Protein AF-E8T2D1-F1 (afdb_monomer_lite)

pLDDT: mean 70.44, std 13.62, range [33.34, 91.44]

Secondary structure (DSSP, 8-state):
-HHHHHHHHHHHHHHHHHHHHHHHHHHGGGT-S-----HHHHHHHHHHHHHHHHHHHHHHHGGGGTTHHHHHHHHHHHHHHHHHHHH--GGGHHHHHHHHHHHHHHHHHHHHHHHHHHTT-

Foldseek 3Di:
DPPVVVVVVVVVVLVVLLVVLVVVLVCVVVPDPDDDQDPVLLVVLVVLLVLLCVLLVVCCPPPPNPSNVLSVLSVQLNVLSVCCNVVVDPSSSSSNVSSSVSSVVVVVVVVVVVVVVVVVD

Sequence (121 aa):
MNRLSRIIKENHFVVALVLLFSLMVALTPFFYFNILPNRYLGMLALRCLVLDSLSAALFLLLEGGRFRRLALVGFFGALTALLYLGVKLFFLLFPCLAATITTVVMVALVAFSLIEVNYRD

Structure (mmCIF, N/CA/C/O backbone):
data_AF-E8T2D1-F1
#
_entry.id   AF-E8T2D1-F1
#
loop_
_atom_site.group_PDB
_atom_site.id
_atom_site.type_symbol
_atom_site.label_atom_id
_atom_site.label_alt_id
_atom_site.label_comp_id
_atom_site.label_asym_id
_atom_site.label_entity_id
_atom_site.label_seq_id
_atom_site.pdbx_PDB_ins_code
_atom_site.Cartn_x
_atom_site.Cartn_y
_atom_site.Cartn_z
_atom_site.occupancy
_atom_site.B_iso_or_equiv
_atom_site.auth_seq_id
_atom_site.auth_comp_id
_atom_site.auth_asym_id
_atom_site.auth_atom_id
_atom_site.pdbx_PDB_model_num
ATOM 1 N N . MET A 1 1 ? -9.821 5.405 30.817 1.00 38.50 1 MET A N 1
ATOM 2 C CA . MET A 1 1 ? -8.643 5.903 30.062 1.00 38.50 1 MET A CA 1
ATOM 3 C C . MET A 1 1 ? -8.053 4.895 29.052 1.00 38.50 1 MET A C 1
ATOM 5 O O . MET A 1 1 ? -7.057 5.215 28.418 1.00 38.50 1 MET A O 1
ATOM 9 N N . ASN A 1 2 ? -8.685 3.735 28.795 1.00 50.59 2 ASN A N 1
ATOM 10 C CA . ASN A 1 2 ? -8.088 2.669 27.961 1.00 50.59 2 ASN A CA 1
ATOM 11 C C . ASN A 1 2 ? -8.311 2.809 26.442 1.00 50.59 2 ASN A C 1
ATOM 13 O O . ASN A 1 2 ? -7.545 2.248 25.667 1.00 50.59 2 ASN A O 1
ATOM 17 N N . ARG A 1 3 ? -9.332 3.552 25.987 1.00 47.28 3 ARG A N 1
ATOM 18 C CA . ARG A 1 3 ? -9.597 3.735 24.544 1.00 47.28 3 ARG A CA 1
ATOM 19 C C . ARG A 1 3 ? -8.658 4.755 23.892 1.00 47.28 3 ARG A C 1
ATOM 21 O O . ARG A 1 3 ? -8.184 4.514 22.790 1.00 47.28 3 ARG A O 1
ATOM 28 N N . LEU A 1 4 ? -8.344 5.853 24.585 1.00 33.34 4 LEU A N 1
ATOM 29 C CA . LEU A 1 4 ? -7.467 6.903 24.054 1.00 33.34 4 LEU A CA 1
ATOM 30 C C . LEU A 1 4 ? -6.013 6.415 23.928 1.00 33.34 4 LEU A C 1
ATOM 32 O O . LEU A 1 4 ? -5.384 6.648 22.903 1.00 33.34 4 LEU A O 1
ATOM 36 N N . SER A 1 5 ? -5.502 5.666 24.917 1.00 41.88 5 SER A N 1
ATOM 37 C CA . SER A 1 5 ? -4.148 5.095 24.838 1.00 41.88 5 SER A CA 1
ATOM 38 C C . SER A 1 5 ? -4.031 4.000 23.773 1.00 41.88 5 SER A C 1
ATOM 40 O O . SER A 1 5 ? -2.974 3.874 23.157 1.00 41.88 5 SER A O 1
ATOM 42 N N . ARG A 1 6 ? -5.115 3.256 23.503 1.00 57.47 6 ARG A N 1
ATOM 43 C CA . ARG A 1 6 ? -5.177 2.264 22.420 1.00 57.47 6 ARG A CA 1
ATOM 44 C C . ARG A 1 6 ? -5.117 2.933 21.044 1.00 57.47 6 ARG A C 1
ATOM 46 O O . ARG A 1 6 ? -4.264 2.559 20.254 1.00 57.47 6 ARG A O 1
ATOM 53 N N . ILE A 1 7 ? -5.900 3.992 20.819 1.00 48.03 7 ILE A N 1
ATOM 54 C CA . ILE A 1 7 ? -5.899 4.761 19.559 1.00 48.03 7 ILE A CA 1
ATOM 55 C C . ILE A 1 7 ? -4.554 5.471 19.328 1.00 48.03 7 ILE A C 1
ATOM 57 O O . ILE A 1 7 ? -4.062 5.524 18.203 1.00 48.03 7 ILE A O 1
ATOM 61 N N . ILE A 1 8 ? -3.935 6.010 20.386 1.00 46.47 8 ILE A N 1
ATOM 62 C CA . ILE A 1 8 ? -2.609 6.640 20.297 1.00 46.47 8 ILE A CA 1
ATOM 63 C C . ILE A 1 8 ? -1.534 5.588 19.979 1.00 46.47 8 ILE A C 1
ATOM 65 O O . ILE A 1 8 ? -0.687 5.848 19.128 1.00 46.47 8 ILE A O 1
ATOM 69 N N . LYS A 1 9 ? -1.590 4.391 20.588 1.00 54.25 9 LYS A N 1
ATOM 70 C CA . LYS A 1 9 ? -0.686 3.273 20.256 1.00 54.25 9 LYS A CA 1
ATOM 71 C C . LYS A 1 9 ? -0.895 2.751 18.836 1.00 54.25 9 LYS A C 1
ATOM 73 O O . LYS A 1 9 ? 0.094 2.539 18.147 1.00 54.25 9 LYS A O 1
ATOM 78 N N . GLU A 1 10 ? -2.139 2.585 18.389 1.00 54.75 10 GLU A N 1
ATOM 79 C CA . GLU A 1 10 ? -2.456 2.173 17.016 1.00 54.75 10 GLU A CA 1
ATOM 80 C C . GLU A 1 10 ? -1.9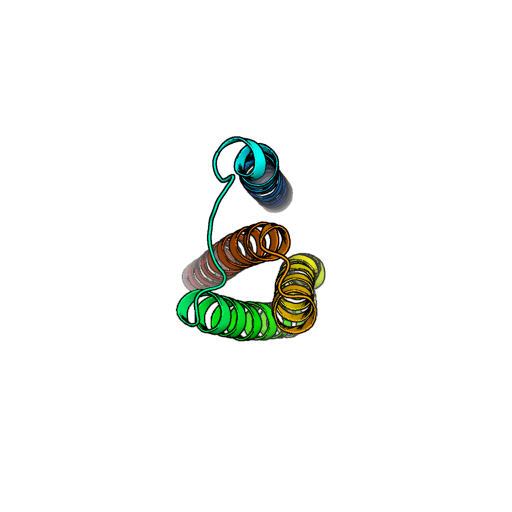27 3.186 16.004 1.00 54.75 10 GLU A C 1
ATOM 82 O O . GLU A 1 10 ? -1.207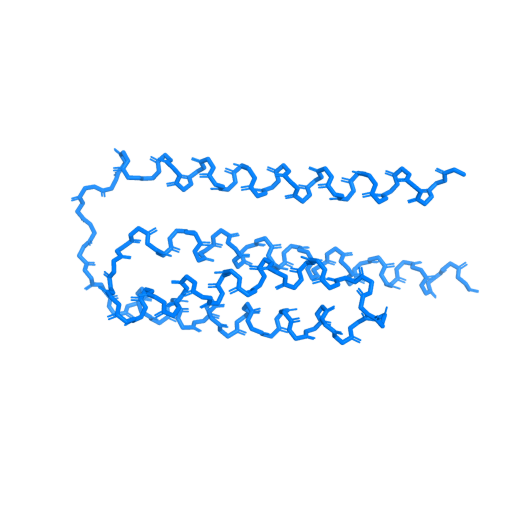 2.801 15.092 1.00 54.75 10 GLU A O 1
ATOM 87 N N . ASN A 1 11 ? -2.170 4.485 16.197 1.00 53.78 11 ASN A N 1
ATOM 88 C CA . ASN A 1 11 ? -1.665 5.509 15.280 1.00 53.78 11 ASN A CA 1
ATOM 89 C C . ASN A 1 11 ? -0.134 5.632 15.306 1.00 53.78 11 ASN A C 1
ATOM 91 O O . ASN A 1 11 ? 0.470 5.787 14.249 1.00 53.78 11 ASN A O 1
ATOM 95 N N . HIS A 1 12 ? 0.517 5.525 16.470 1.00 57.62 12 HIS A N 1
ATOM 96 C CA . HIS A 1 12 ? 1.983 5.496 16.534 1.00 57.62 12 HIS A CA 1
ATOM 97 C C . HIS A 1 12 ? 2.563 4.257 15.853 1.00 57.62 12 HIS A C 1
ATOM 99 O O . HIS A 1 12 ? 3.594 4.360 15.195 1.00 57.62 12 HIS A O 1
ATOM 105 N N . PHE A 1 13 ? 1.903 3.105 15.980 1.00 64.50 13 PHE A N 1
ATOM 106 C CA . PHE A 1 13 ? 2.312 1.879 15.309 1.00 64.50 13 PHE A CA 1
ATOM 107 C C . PHE A 1 13 ? 2.134 1.992 13.792 1.00 64.50 13 PHE A C 1
ATOM 109 O O . PHE A 1 13 ? 3.064 1.674 13.062 1.00 64.50 13 PHE A O 1
ATOM 116 N N . VAL A 1 14 ? 1.006 2.537 13.317 1.00 58.28 14 VAL A N 1
ATOM 117 C CA . VAL A 1 14 ? 0.763 2.841 11.894 1.00 58.28 14 VAL A CA 1
ATOM 118 C C . VAL A 1 14 ? 1.867 3.742 11.344 1.00 58.28 14 VAL A C 1
ATOM 120 O O . VAL A 1 14 ? 2.472 3.427 10.323 1.00 58.28 14 VAL A O 1
ATOM 123 N N . VAL A 1 15 ? 2.160 4.846 12.036 1.00 59.91 15 VAL A N 1
ATOM 124 C CA . VAL A 1 15 ? 3.180 5.815 11.615 1.00 59.91 15 VAL A CA 1
ATOM 125 C C . VAL A 1 15 ? 4.577 5.195 11.650 1.00 59.91 15 VAL A C 1
ATOM 127 O O . VAL A 1 15 ? 5.344 5.397 10.713 1.00 59.91 15 VAL A O 1
ATOM 130 N N . ALA A 1 16 ? 4.902 4.396 12.670 1.00 66.88 16 ALA A N 1
ATOM 131 C CA . ALA A 1 16 ? 6.180 3.694 12.762 1.00 66.88 16 ALA A CA 1
ATOM 132 C C . ALA A 1 16 ? 6.348 2.650 11.650 1.00 66.88 16 ALA A C 1
ATOM 134 O O . ALA A 1 16 ? 7.427 2.557 11.073 1.00 66.88 16 ALA A O 1
ATOM 135 N N . LEU A 1 17 ? 5.291 1.908 11.308 1.00 66.06 17 LEU A N 1
ATOM 136 C CA . LEU A 1 17 ? 5.316 0.917 10.234 1.00 66.06 17 LEU A CA 1
ATOM 137 C C . LEU A 1 17 ? 5.509 1.604 8.878 1.00 66.06 17 LEU A C 1
ATOM 139 O O . LEU A 1 17 ? 6.388 1.223 8.110 1.00 66.06 17 LEU A O 1
ATOM 143 N N . VAL A 1 18 ? 4.756 2.677 8.621 1.00 60.75 18 VAL A N 1
ATOM 144 C CA . VAL A 1 18 ? 4.880 3.480 7.396 1.00 60.75 18 VAL A CA 1
ATOM 145 C C . VAL A 1 18 ? 6.268 4.111 7.283 1.00 60.75 18 VAL A C 1
ATOM 147 O O . VAL A 1 18 ? 6.849 4.089 6.199 1.00 60.75 18 VAL A O 1
ATOM 150 N N . LEU A 1 19 ? 6.827 4.635 8.380 1.00 62.75 19 LEU A N 1
ATOM 151 C CA . LEU A 1 19 ? 8.182 5.194 8.413 1.00 62.75 19 LEU A CA 1
ATOM 152 C C . LEU A 1 19 ? 9.248 4.123 8.186 1.00 62.75 19 LEU A C 1
ATOM 154 O O . LEU A 1 19 ? 10.172 4.354 7.415 1.00 62.75 19 LEU A O 1
ATOM 158 N N . LEU A 1 20 ? 9.113 2.952 8.809 1.00 70.00 20 LEU A N 1
ATOM 159 C CA . LEU A 1 20 ? 10.065 1.850 8.672 1.00 70.00 20 LEU A CA 1
ATOM 160 C C . LEU A 1 20 ? 10.068 1.292 7.247 1.00 70.00 20 LEU A C 1
ATOM 162 O O . LEU A 1 20 ? 11.132 1.111 6.655 1.00 70.00 20 LEU A O 1
ATOM 166 N N . PHE A 1 21 ? 8.889 1.095 6.659 1.00 63.38 21 PHE A N 1
ATOM 167 C CA . PHE A 1 21 ? 8.794 0.667 5.271 1.00 63.38 21 PHE A CA 1
ATOM 168 C C . PHE A 1 21 ? 9.236 1.769 4.305 1.00 63.38 21 PHE A C 1
ATOM 170 O O . PHE A 1 21 ? 9.996 1.473 3.392 1.00 63.38 21 PHE A O 1
ATOM 177 N N . SER A 1 22 ? 8.884 3.039 4.534 1.00 56.81 22 SER A N 1
ATOM 178 C CA . SER A 1 22 ? 9.396 4.162 3.727 1.00 56.81 22 SER A CA 1
ATOM 179 C C . SER A 1 22 ? 10.917 4.285 3.793 1.00 56.81 22 SER A C 1
ATOM 181 O O . SER A 1 22 ? 11.546 4.556 2.775 1.00 56.81 22 SER A O 1
ATOM 183 N N . LEU A 1 23 ? 11.522 4.039 4.959 1.00 67.19 23 LEU A N 1
ATOM 184 C CA . LEU A 1 23 ? 12.973 4.002 5.126 1.00 67.19 23 LEU A CA 1
ATOM 185 C C . LEU A 1 23 ? 13.588 2.844 4.329 1.00 67.19 23 LEU A C 1
ATOM 187 O O . LEU A 1 23 ? 14.571 3.048 3.622 1.00 67.19 23 LEU A O 1
ATOM 191 N N . MET A 1 24 ? 12.989 1.649 4.379 1.00 56.09 24 MET A N 1
ATOM 192 C CA . MET A 1 24 ? 13.436 0.525 3.551 1.00 56.09 24 MET A CA 1
ATOM 193 C C . MET A 1 24 ? 13.322 0.829 2.054 1.00 56.09 24 MET A C 1
ATOM 195 O O . MET A 1 24 ? 14.258 0.520 1.316 1.00 56.09 24 MET A O 1
ATOM 199 N N . VAL A 1 25 ? 12.236 1.484 1.619 1.00 60.03 25 VAL A N 1
ATOM 200 C CA . VAL A 1 25 ? 12.036 1.949 0.234 1.00 60.03 25 VAL A CA 1
ATOM 201 C C . VAL A 1 25 ? 13.093 2.987 -0.168 1.00 60.03 25 VAL A C 1
ATOM 203 O O . VAL A 1 25 ? 13.665 2.897 -1.251 1.00 60.03 25 VAL A O 1
ATOM 206 N N . ALA A 1 26 ? 13.402 3.947 0.707 1.00 59.38 26 ALA A N 1
ATOM 207 C CA . ALA A 1 26 ? 14.418 4.971 0.461 1.00 59.38 26 ALA A CA 1
ATOM 208 C C . ALA A 1 26 ? 15.842 4.392 0.389 1.00 59.38 26 ALA A C 1
ATOM 210 O O . ALA A 1 26 ? 16.687 4.911 -0.338 1.00 59.38 26 ALA A O 1
ATOM 211 N N . LEU A 1 27 ? 16.100 3.294 1.106 1.00 61.78 27 LEU A N 1
ATOM 212 C CA . LEU A 1 27 ? 17.375 2.577 1.072 1.00 61.78 27 LEU A CA 1
ATOM 213 C C . LEU A 1 27 ? 17.498 1.636 -0.136 1.00 61.78 27 LEU A C 1
ATOM 215 O O . LEU A 1 27 ? 18.611 1.300 -0.531 1.00 61.78 27 LEU A O 1
ATOM 219 N N . THR A 1 28 ? 16.395 1.226 -0.769 1.00 53.53 28 THR A N 1
ATOM 220 C CA . THR A 1 28 ? 16.432 0.256 -1.875 1.00 53.53 28 THR A CA 1
ATOM 221 C C . THR A 1 28 ? 17.135 0.712 -3.165 1.00 53.53 28 THR A C 1
ATOM 223 O O . THR A 1 28 ? 17.813 -0.132 -3.759 1.00 53.53 28 THR A O 1
ATOM 226 N N . PRO A 1 29 ? 17.072 1.985 -3.623 1.00 53.66 29 PRO A N 1
ATOM 227 C CA . PRO A 1 29 ? 17.824 2.413 -4.808 1.00 53.66 29 PRO A CA 1
ATOM 228 C C . PRO A 1 29 ? 19.347 2.307 -4.638 1.00 53.66 29 PRO A C 1
ATOM 230 O O . PRO A 1 29 ? 20.053 2.222 -5.638 1.00 53.66 29 PRO A O 1
ATOM 233 N N . PHE A 1 30 ? 19.864 2.237 -3.404 1.00 57.28 30 PHE A N 1
ATOM 234 C CA . PHE A 1 30 ? 21.293 2.014 -3.157 1.00 57.28 30 PHE A CA 1
ATOM 235 C C . PHE A 1 30 ? 21.731 0.559 -3.391 1.00 57.28 30 PHE A C 1
ATOM 237 O O . PHE A 1 30 ? 22.915 0.317 -3.608 1.00 57.28 30 PHE A O 1
ATOM 244 N N . PHE A 1 31 ? 20.801 -0.405 -3.386 1.00 55.16 31 PHE A N 1
ATOM 245 C CA . PHE A 1 31 ? 21.118 -1.836 -3.496 1.00 55.16 31 PHE A CA 1
ATOM 246 C C . PHE A 1 31 ? 20.809 -2.456 -4.866 1.00 55.16 31 PHE A C 1
ATOM 248 O O . PHE A 1 31 ? 21.313 -3.537 -5.160 1.00 55.16 31 PHE A O 1
ATOM 255 N N . TYR A 1 32 ? 20.008 -1.808 -5.720 1.00 53.50 32 TYR A N 1
ATOM 256 C CA . TYR A 1 32 ? 19.508 -2.428 -6.952 1.00 53.50 32 TYR A CA 1
ATOM 257 C C . TYR A 1 32 ? 19.707 -1.557 -8.192 1.00 53.50 32 TYR A C 1
ATOM 259 O O . TYR A 1 32 ? 18.797 -0.878 -8.658 1.00 53.50 32 TYR A O 1
ATOM 267 N N . PHE A 1 33 ? 20.906 -1.640 -8.770 1.00 50.75 33 PHE A N 1
ATOM 268 C CA . PHE A 1 33 ? 21.256 -0.926 -10.000 1.00 50.75 33 PHE A CA 1
ATOM 269 C C . PHE A 1 33 ? 20.868 -1.641 -11.308 1.00 50.75 33 PHE A C 1
ATOM 271 O O . PHE A 1 33 ? 21.053 -1.056 -12.365 1.00 50.75 33 PHE A O 1
ATOM 278 N N . ASN A 1 34 ? 20.321 -2.867 -11.297 1.00 51.91 34 ASN A N 1
ATOM 279 C CA . ASN A 1 34 ? 20.018 -3.599 -12.542 1.00 51.91 34 ASN A CA 1
ATOM 280 C C . ASN A 1 34 ? 18.920 -4.673 -12.386 1.00 51.91 34 ASN A C 1
ATOM 282 O O . ASN A 1 34 ? 19.195 -5.865 -12.510 1.00 51.91 34 ASN A O 1
ATOM 286 N N . ILE A 1 35 ? 17.661 -4.291 -12.135 1.00 55.78 35 ILE A N 1
ATOM 287 C CA . ILE A 1 35 ? 16.538 -5.234 -12.300 1.00 55.78 35 ILE A CA 1
ATOM 288 C C . ILE A 1 35 ? 15.837 -4.935 -13.627 1.00 55.78 35 ILE A C 1
ATOM 290 O O . ILE A 1 35 ? 15.161 -3.916 -13.770 1.00 55.78 35 ILE A O 1
ATOM 294 N N . LEU A 1 36 ? 15.999 -5.829 -14.607 1.00 57.88 36 LEU A N 1
ATOM 295 C CA . LEU A 1 36 ? 15.290 -5.744 -15.884 1.00 57.88 36 LEU A CA 1
ATOM 296 C C . LEU A 1 36 ? 13.766 -5.874 -15.682 1.00 57.88 36 LEU A C 1
ATOM 298 O O . LEU A 1 36 ? 13.315 -6.626 -14.810 1.00 57.88 36 LEU A O 1
ATOM 302 N N . PRO A 1 37 ? 12.951 -5.199 -16.513 1.00 59.06 37 PRO A N 1
ATOM 303 C CA . PRO A 1 37 ? 11.499 -5.314 -16.458 1.00 59.06 37 PRO A CA 1
ATOM 304 C C . PRO A 1 37 ? 11.067 -6.759 -16.744 1.00 59.06 37 PRO A C 1
ATOM 306 O O . PRO A 1 37 ? 11.244 -7.277 -17.845 1.00 59.06 37 PRO A O 1
ATOM 309 N N . ASN A 1 38 ? 10.485 -7.411 -15.737 1.00 67.25 38 ASN A N 1
ATOM 310 C CA . ASN A 1 38 ? 10.063 -8.8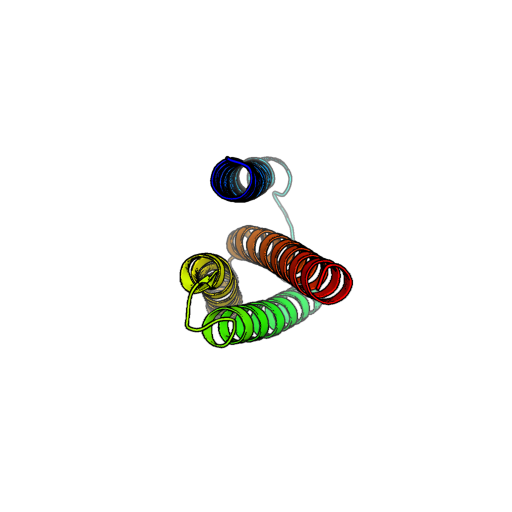07 -15.792 1.00 67.25 38 ASN A CA 1
ATOM 311 C C . ASN A 1 38 ? 8.528 -8.912 -15.724 1.00 67.25 38 ASN A C 1
ATOM 313 O O . ASN A 1 38 ? 7.892 -8.223 -14.923 1.00 67.25 38 ASN A O 1
ATOM 317 N N . ARG A 1 39 ? 7.915 -9.797 -16.526 1.00 71.25 39 ARG A N 1
ATOM 318 C CA . ARG A 1 39 ? 6.450 -10.027 -16.561 1.00 71.25 39 ARG A CA 1
ATOM 319 C C . ARG A 1 39 ? 5.869 -10.336 -15.177 1.00 71.25 39 ARG A C 1
ATOM 321 O O . ARG A 1 39 ? 4.756 -9.913 -14.872 1.00 71.25 39 ARG A O 1
ATOM 328 N N . TYR A 1 40 ? 6.637 -11.020 -14.331 1.00 74.31 40 TYR A N 1
ATOM 329 C CA . TYR A 1 40 ? 6.232 -11.358 -12.966 1.00 74.31 40 TYR A CA 1
ATOM 330 C C . TYR A 1 40 ? 6.035 -10.126 -12.071 1.00 74.31 40 TYR A C 1
ATOM 332 O O . TYR A 1 40 ? 5.146 -10.132 -11.225 1.00 74.31 40 TYR A O 1
ATOM 340 N N . LEU A 1 41 ? 6.792 -9.047 -12.292 1.00 74.69 41 LEU A N 1
ATOM 341 C CA . LEU A 1 41 ? 6.661 -7.810 -11.515 1.00 74.69 41 LEU A CA 1
ATOM 342 C C . LEU A 1 41 ? 5.405 -7.024 -11.902 1.00 74.69 41 LEU A C 1
ATOM 344 O O . LEU A 1 41 ? 4.733 -6.468 -11.039 1.00 74.69 41 LEU A O 1
ATOM 348 N N . GLY A 1 42 ? 5.027 -7.054 -13.184 1.00 77.12 42 GLY A N 1
ATOM 349 C CA . GLY A 1 42 ? 3.740 -6.520 -13.639 1.00 77.12 42 GLY A CA 1
ATOM 350 C C . GLY A 1 42 ? 2.556 -7.255 -13.010 1.00 77.12 42 GLY A C 1
ATOM 351 O O . GLY A 1 42 ? 1.618 -6.629 -12.522 1.00 77.12 42 GLY A O 1
ATOM 352 N N . MET A 1 43 ? 2.622 -8.589 -12.956 1.00 79.75 43 MET A N 1
ATOM 353 C CA . MET A 1 43 ? 1.580 -9.399 -12.322 1.00 79.75 43 MET A CA 1
ATOM 354 C C . MET A 1 43 ? 1.524 -9.189 -10.798 1.00 79.75 43 MET A C 1
ATOM 356 O O . MET A 1 43 ? 0.436 -9.192 -10.225 1.00 79.75 43 MET A O 1
ATOM 360 N N . LEU A 1 44 ? 2.670 -8.951 -10.150 1.00 79.62 44 LEU A N 1
ATOM 361 C CA . LEU A 1 44 ? 2.752 -8.581 -8.735 1.00 79.62 44 LEU A CA 1
ATOM 362 C C . LEU A 1 44 ? 2.077 -7.230 -8.463 1.00 79.62 44 LEU A C 1
ATOM 364 O O . LEU A 1 44 ? 1.214 -7.154 -7.594 1.00 79.62 44 LEU A O 1
ATOM 368 N N . ALA A 1 45 ? 2.396 -6.195 -9.245 1.00 81.94 45 ALA A N 1
ATOM 369 C CA . ALA A 1 45 ? 1.778 -4.875 -9.105 1.00 81.94 45 ALA A CA 1
ATOM 370 C C . ALA A 1 45 ? 0.255 -4.916 -9.309 1.00 81.94 45 ALA A C 1
ATOM 372 O O . ALA A 1 45 ? -0.486 -4.239 -8.601 1.00 81.94 45 ALA A O 1
ATOM 373 N N . LEU A 1 46 ? -0.228 -5.757 -10.229 1.00 82.75 46 LEU A N 1
ATOM 374 C CA . LEU A 1 46 ? -1.661 -5.950 -10.444 1.00 82.75 46 LEU A CA 1
ATOM 375 C C . LEU A 1 46 ? -2.348 -6.587 -9.223 1.00 82.75 46 LEU A C 1
ATOM 377 O O . LEU A 1 46 ? -3.438 -6.168 -8.843 1.00 82.75 46 LEU A O 1
ATOM 381 N N . ARG A 1 47 ? -1.699 -7.561 -8.570 1.00 80.88 47 ARG A N 1
ATOM 382 C CA . ARG A 1 47 ? -2.200 -8.155 -7.317 1.00 80.88 47 ARG A CA 1
ATOM 383 C C . ARG A 1 47 ? -2.229 -7.135 -6.182 1.00 80.88 47 ARG A C 1
ATOM 385 O O . ARG A 1 47 ? -3.230 -7.068 -5.475 1.00 80.88 47 ARG A O 1
ATOM 392 N N . CYS A 1 48 ? -1.174 -6.333 -6.043 1.00 81.62 48 CYS A N 1
ATOM 393 C CA . CYS A 1 48 ? -1.119 -5.241 -5.072 1.00 81.62 48 CYS A CA 1
ATOM 394 C C . CYS A 1 48 ? -2.256 -4.238 -5.289 1.00 81.62 48 CYS A C 1
ATOM 396 O O . CYS A 1 48 ? -2.976 -3.926 -4.349 1.00 81.62 48 CYS A O 1
ATOM 398 N N . LEU A 1 49 ? -2.504 -3.825 -6.536 1.00 85.56 49 LEU A N 1
ATOM 399 C CA . LEU A 1 49 ? -3.593 -2.910 -6.881 1.00 85.56 49 LEU A CA 1
ATOM 400 C C . LEU A 1 49 ? -4.969 -3.446 -6.459 1.00 85.56 49 LEU A C 1
ATOM 402 O O . LEU A 1 49 ? -5.778 -2.708 -5.892 1.00 85.56 49 LEU A O 1
ATOM 406 N N . VAL A 1 50 ? -5.242 -4.729 -6.711 1.00 84.44 50 VAL A N 1
ATOM 407 C CA . VAL A 1 50 ? -6.506 -5.370 -6.312 1.00 84.44 50 VAL A CA 1
ATOM 408 C C . VAL A 1 50 ? -6.625 -5.451 -4.786 1.00 84.44 50 VAL A C 1
ATOM 410 O O . VAL A 1 50 ? -7.664 -5.102 -4.234 1.00 84.44 50 VAL A O 1
ATOM 413 N N . LEU A 1 51 ? -5.563 -5.861 -4.090 1.00 84.69 51 LEU A N 1
ATOM 414 C CA . LEU A 1 51 ? -5.550 -5.953 -2.626 1.00 84.69 51 LEU A CA 1
ATOM 415 C C . LEU A 1 51 ? -5.737 -4.590 -1.953 1.00 84.69 51 LEU A C 1
ATOM 417 O O . LEU A 1 51 ? -6.530 -4.467 -1.019 1.00 84.69 51 LEU A O 1
ATOM 421 N N . ASP A 1 52 ? -5.049 -3.563 -2.441 1.00 87.00 52 ASP A N 1
ATOM 422 C CA . ASP A 1 52 ? -5.107 -2.217 -1.879 1.00 87.00 52 ASP A CA 1
ATOM 423 C C . ASP A 1 52 ? -6.453 -1.532 -2.136 1.00 87.00 52 ASP A C 1
ATOM 425 O O . ASP A 1 52 ? -6.994 -0.880 -1.240 1.00 87.00 52 ASP A O 1
ATOM 429 N N . SER A 1 53 ? -7.045 -1.732 -3.318 1.00 83.12 53 SER A N 1
ATOM 430 C CA . SER A 1 53 ? -8.386 -1.216 -3.630 1.00 83.12 53 SER A CA 1
ATOM 431 C C . SER A 1 53 ? -9.480 -1.902 -2.810 1.00 83.12 53 SER A C 1
ATOM 433 O O . SER A 1 53 ? -10.343 -1.216 -2.258 1.00 83.12 53 SER A O 1
ATOM 435 N N . LEU A 1 54 ? -9.415 -3.229 -2.650 1.00 84.69 54 LEU A N 1
ATOM 436 C CA . LEU A 1 54 ? -10.327 -3.969 -1.772 1.00 84.69 54 LEU A CA 1
ATOM 437 C C . LEU A 1 54 ? -10.180 -3.530 -0.313 1.00 84.69 54 LEU A C 1
ATOM 439 O O . LEU A 1 54 ? -11.183 -3.273 0.348 1.00 84.69 54 LEU A O 1
ATOM 443 N N . SER A 1 55 ? -8.947 -3.382 0.176 1.00 81.31 55 SER A N 1
ATOM 444 C CA . SER A 1 55 ? -8.679 -2.931 1.547 1.00 81.31 55 SER A CA 1
ATOM 445 C C . SER A 1 55 ? -9.200 -1.511 1.784 1.00 81.31 55 SER A C 1
ATOM 447 O O . SER A 1 55 ? -9.842 -1.248 2.800 1.00 81.31 55 SER A O 1
ATOM 449 N N . ALA A 1 56 ? -8.997 -0.597 0.829 1.00 84.31 56 ALA A N 1
ATOM 450 C CA . ALA A 1 56 ? -9.532 0.761 0.902 1.00 84.31 56 ALA A CA 1
ATOM 451 C C . ALA A 1 56 ? -11.068 0.773 0.932 1.00 84.31 56 ALA A C 1
ATOM 453 O O . ALA A 1 56 ? -11.654 1.481 1.752 1.00 84.31 56 ALA A O 1
ATOM 454 N N . ALA A 1 57 ? -11.721 -0.035 0.090 1.00 83.75 57 ALA A N 1
ATOM 455 C CA . ALA A 1 57 ? -13.174 -0.185 0.103 1.00 83.75 57 ALA A CA 1
ATOM 456 C C . ALA A 1 57 ? -13.672 -0.730 1.450 1.00 83.75 57 ALA A C 1
ATOM 458 O O . ALA A 1 57 ? -14.622 -0.195 2.018 1.00 83.75 57 ALA A O 1
ATOM 459 N N . LEU A 1 58 ? -12.984 -1.730 2.009 1.00 83.69 58 LEU A N 1
ATO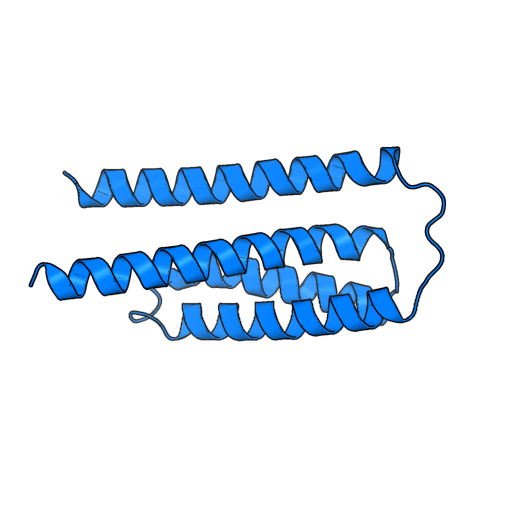M 460 C CA . LEU A 1 58 ? -13.313 -2.314 3.307 1.00 83.69 58 LEU A CA 1
ATOM 461 C C . LEU A 1 58 ? -13.252 -1.260 4.426 1.00 83.69 58 LEU A C 1
ATOM 463 O O . LEU A 1 58 ? -14.204 -1.111 5.189 1.00 83.69 58 LEU A O 1
ATOM 467 N N . PHE A 1 59 ? -12.177 -0.466 4.482 1.00 82.00 59 PHE A N 1
ATOM 468 C CA . PHE A 1 59 ? -12.015 0.608 5.472 1.00 82.00 59 PHE A CA 1
ATOM 469 C C . PHE A 1 59 ? -12.999 1.772 5.299 1.00 82.00 59 PHE A C 1
ATOM 471 O O . PHE A 1 59 ? -13.281 2.477 6.270 1.00 82.00 59 PHE A O 1
ATOM 478 N N . LEU A 1 60 ? -13.509 1.998 4.085 1.00 82.31 60 LEU A N 1
ATOM 479 C CA . LEU A 1 60 ? -14.568 2.977 3.832 1.00 82.31 60 LEU A CA 1
ATOM 480 C C . LEU A 1 60 ? -15.942 2.484 4.301 1.00 82.31 60 LEU A C 1
ATOM 482 O O . LEU A 1 60 ? -16.746 3.297 4.753 1.00 82.31 60 LEU A O 1
ATOM 486 N N . LEU A 1 61 ? -16.201 1.178 4.196 1.00 81.88 61 LEU A N 1
ATOM 487 C CA . LEU A 1 61 ? -17.477 0.559 4.564 1.00 81.88 61 LEU A CA 1
ATOM 488 C C . LEU A 1 61 ? -17.583 0.242 6.067 1.00 81.88 61 LEU A C 1
ATOM 490 O O . LEU A 1 61 ? -18.682 0.242 6.618 1.00 81.88 61 LEU A O 1
ATOM 494 N N . LEU A 1 62 ? -16.460 -0.006 6.745 1.00 77.88 62 LEU A N 1
ATOM 495 C CA . LEU A 1 62 ? -16.421 -0.364 8.167 1.00 77.88 62 LEU A CA 1
ATOM 496 C C . LEU A 1 62 ? -16.751 0.810 9.113 1.00 77.88 62 LEU A C 1
ATOM 498 O O . LEU A 1 62 ? -16.189 1.904 9.004 1.00 77.88 62 LEU A O 1
ATOM 502 N N . GLU A 1 63 ? -17.634 0.538 10.086 1.00 60.41 63 GLU A N 1
ATOM 503 C CA . GLU A 1 63 ? -18.028 1.416 11.209 1.00 60.41 63 GLU A CA 1
ATOM 504 C C . GLU A 1 63 ? -18.262 2.896 10.826 1.00 60.41 63 GLU A C 1
ATOM 506 O O . GLU A 1 63 ? -17.753 3.811 11.477 1.00 60.41 63 GLU A O 1
ATOM 511 N N . GLY A 1 64 ? -18.996 3.164 9.739 1.00 63.72 64 GLY A N 1
ATOM 512 C CA . GLY A 1 64 ? -19.418 4.530 9.384 1.00 63.72 64 GLY A CA 1
ATOM 513 C C . GLY A 1 64 ? -18.268 5.512 9.109 1.00 63.72 64 GLY A C 1
ATOM 514 O O . GLY A 1 64 ? -18.438 6.721 9.258 1.00 63.72 64 GLY A O 1
ATOM 515 N N . GLY A 1 65 ? -17.086 5.014 8.729 1.00 62.12 65 GLY A N 1
ATOM 516 C CA . GLY A 1 65 ? -15.930 5.844 8.387 1.00 62.12 65 GLY A CA 1
ATOM 517 C C . GLY A 1 65 ? -14.947 6.098 9.532 1.00 62.12 65 GLY A C 1
ATOM 518 O O . GLY A 1 65 ? -14.022 6.898 9.366 1.00 62.12 65 GLY A O 1
ATOM 519 N N . ARG A 1 66 ? -15.064 5.393 10.664 1.00 68.81 66 ARG A N 1
ATOM 520 C CA . ARG A 1 66 ? -14.067 5.444 11.750 1.00 68.81 66 ARG A CA 1
ATOM 521 C C . ARG A 1 66 ? -12.648 5.109 11.266 1.00 68.81 66 ARG A C 1
ATOM 523 O O . ARG A 1 66 ? -11.682 5.729 11.705 1.00 68.81 66 ARG A O 1
ATOM 530 N N . PHE A 1 67 ? -12.531 4.193 10.304 1.00 71.12 67 PHE A N 1
ATOM 531 C CA . PHE A 1 67 ? -11.263 3.753 9.711 1.00 71.12 67 PHE A CA 1
ATOM 532 C C . PHE A 1 67 ? -10.925 4.445 8.383 1.00 71.12 67 PHE A C 1
ATOM 534 O O . PHE A 1 67 ? -9.963 4.079 7.712 1.00 71.12 67 PHE A O 1
ATOM 541 N N . ARG A 1 68 ? -11.651 5.507 8.009 1.00 76.06 68 ARG A N 1
ATOM 542 C CA . ARG A 1 68 ? -11.486 6.201 6.719 1.00 76.06 68 ARG A CA 1
ATOM 543 C C . ARG A 1 68 ? -10.074 6.748 6.487 1.00 76.06 68 ARG A C 1
ATOM 545 O O . ARG A 1 68 ? -9.643 6.854 5.345 1.00 76.06 68 ARG A O 1
ATOM 552 N N . ARG A 1 69 ? -9.327 7.059 7.554 1.00 77.44 69 ARG A N 1
ATOM 553 C CA . ARG A 1 69 ? -7.912 7.464 7.451 1.00 77.44 69 ARG A CA 1
ATOM 554 C C . ARG A 1 69 ? -6.997 6.319 7.004 1.00 77.44 69 ARG A C 1
ATOM 556 O O . ARG A 1 69 ? -6.036 6.583 6.295 1.00 77.44 69 ARG A O 1
ATOM 563 N N . LEU A 1 70 ? -7.306 5.069 7.356 1.00 76.62 70 LEU A N 1
ATOM 564 C CA . LEU A 1 70 ? -6.545 3.891 6.916 1.00 76.62 70 LEU A CA 1
ATOM 565 C C . LEU A 1 70 ? -6.773 3.598 5.429 1.00 76.62 70 LEU A C 1
ATOM 567 O O . LEU A 1 70 ? -5.854 3.154 4.744 1.00 76.62 70 LEU A O 1
ATOM 571 N N . ALA A 1 71 ? -7.953 3.941 4.900 1.00 79.62 71 ALA A N 1
ATOM 572 C CA . ALA A 1 71 ? -8.236 3.832 3.470 1.00 79.62 71 ALA A CA 1
ATOM 573 C C . ALA A 1 71 ? -7.261 4.660 2.614 1.00 79.62 71 ALA A C 1
ATOM 575 O O . ALA A 1 71 ? -6.951 4.255 1.498 1.00 79.62 71 ALA A O 1
ATOM 576 N N . LEU A 1 72 ? -6.724 5.775 3.136 1.00 83.50 72 LEU A N 1
ATOM 577 C CA . LEU A 1 72 ? -5.735 6.601 2.428 1.00 83.50 72 LEU A CA 1
ATOM 578 C C . LEU A 1 72 ? -4.463 5.818 2.083 1.00 83.50 72 LEU A C 1
ATOM 580 O O . LEU A 1 72 ? -3.889 6.037 1.020 1.00 83.50 72 LEU A O 1
ATOM 584 N N . VAL A 1 73 ? -4.048 4.886 2.947 1.00 83.12 73 VAL A N 1
ATOM 585 C CA . VAL A 1 73 ? -2.874 4.036 2.703 1.00 83.12 73 VAL A CA 1
ATOM 586 C C . VAL A 1 73 ? -3.154 3.062 1.559 1.00 83.12 73 VAL A C 1
ATOM 588 O O . VAL A 1 73 ? -2.323 2.917 0.667 1.00 83.12 73 VAL A O 1
ATOM 591 N N . GLY A 1 74 ? -4.355 2.473 1.523 1.00 82.50 74 GLY A N 1
ATOM 592 C CA . GLY A 1 74 ? -4.794 1.631 0.404 1.00 82.50 74 GLY A CA 1
ATOM 593 C C . GLY A 1 74 ? -4.904 2.416 -0.904 1.00 82.50 74 GLY A C 1
ATOM 594 O O . GLY A 1 74 ? -4.409 1.977 -1.935 1.00 82.50 74 GLY A O 1
ATOM 595 N N . PHE A 1 75 ? -5.448 3.635 -0.879 1.00 86.94 75 PHE A N 1
ATOM 596 C CA . PHE A 1 75 ? -5.470 4.491 -2.071 1.00 86.94 75 PHE A CA 1
ATOM 597 C C . PHE A 1 75 ? -4.068 4.853 -2.564 1.00 86.94 75 PHE A C 1
ATOM 599 O O . PHE A 1 75 ? -3.826 4.843 -3.769 1.00 86.94 75 PHE A O 1
ATOM 606 N N . PHE A 1 76 ? -3.137 5.139 -1.653 1.00 87.31 76 PHE A N 1
ATOM 607 C CA . PHE A 1 76 ? -1.747 5.410 -2.005 1.00 87.31 76 PHE A CA 1
ATOM 608 C C . PHE A 1 76 ? -1.066 4.185 -2.642 1.00 87.31 76 PHE A C 1
ATOM 610 O O . PHE A 1 76 ? -0.398 4.315 -3.672 1.00 87.31 76 PHE A O 1
ATOM 617 N N . GLY A 1 77 ? -1.288 2.987 -2.092 1.00 85.31 77 GLY A N 1
ATOM 618 C CA . GLY A 1 77 ? -0.803 1.727 -2.667 1.00 85.31 77 GLY A CA 1
ATOM 619 C C . GLY A 1 77 ? -1.376 1.443 -4.054 1.00 85.31 77 GLY A C 1
ATOM 620 O O . GLY A 1 77 ? -0.632 1.189 -5.001 1.00 85.31 77 GLY A O 1
ATOM 621 N N . ALA A 1 78 ? -2.688 1.616 -4.224 1.00 87.62 78 ALA A N 1
ATOM 622 C CA . ALA A 1 78 ? -3.347 1.455 -5.516 1.00 87.62 78 ALA A CA 1
ATOM 623 C C . ALA A 1 78 ? -2.847 2.475 -6.554 1.00 87.62 78 ALA A C 1
ATOM 625 O O . ALA A 1 78 ? -2.579 2.109 -7.697 1.00 87.62 78 ALA A O 1
ATOM 626 N N . LEU A 1 79 ? -2.668 3.742 -6.162 1.00 91.44 79 LEU A N 1
ATOM 627 C CA . LEU A 1 79 ? -2.172 4.797 -7.048 1.00 91.44 79 LEU A CA 1
ATOM 628 C C . LEU A 1 79 ? -0.738 4.516 -7.513 1.00 91.44 79 LEU A C 1
ATOM 630 O O . LEU A 1 79 ? -0.438 4.630 -8.700 1.00 91.44 79 LEU A O 1
ATOM 634 N N . THR A 1 80 ? 0.143 4.116 -6.595 1.00 88.00 80 THR A N 1
ATOM 635 C CA . THR A 1 80 ? 1.538 3.778 -6.921 1.00 88.00 80 THR A CA 1
ATOM 636 C C . THR A 1 80 ? 1.638 2.523 -7.790 1.00 88.00 80 THR A C 1
ATOM 638 O O . THR A 1 80 ? 2.430 2.506 -8.733 1.00 88.00 80 THR A O 1
ATOM 641 N N . ALA A 1 81 ? 0.776 1.523 -7.570 1.00 86.50 81 ALA A N 1
ATOM 642 C CA . ALA A 1 81 ? 0.652 0.355 -8.443 1.00 86.50 81 ALA A CA 1
ATOM 643 C C . ALA A 1 81 ? 0.209 0.733 -9.869 1.00 86.50 81 ALA A C 1
ATOM 645 O O . ALA A 1 81 ? 0.755 0.234 -10.854 1.00 86.50 81 ALA A O 1
ATOM 646 N N . LEU A 1 82 ? -0.760 1.644 -9.992 1.00 90.00 82 LEU A N 1
ATOM 647 C CA . LEU A 1 82 ? -1.303 2.096 -11.275 1.00 90.00 82 LEU A CA 1
ATOM 648 C C . LEU A 1 82 ? -0.261 2.910 -12.059 1.00 90.00 82 LEU A C 1
ATOM 650 O O . LEU A 1 82 ? -0.057 2.680 -13.252 1.00 90.00 82 LEU A O 1
ATOM 654 N N . LEU A 1 83 ? 0.476 3.786 -11.367 1.00 88.25 83 LEU A N 1
ATOM 655 C CA . LEU A 1 83 ? 1.617 4.508 -11.933 1.00 88.25 83 LEU A CA 1
ATOM 656 C C . LEU A 1 83 ? 2.740 3.555 -12.371 1.00 88.25 83 LEU A C 1
ATOM 658 O O . LEU A 1 83 ? 3.329 3.760 -13.432 1.00 88.25 83 LEU A O 1
ATOM 662 N N . TYR A 1 84 ? 3.013 2.489 -11.611 1.00 86.38 84 TYR A N 1
ATOM 663 C CA . TYR A 1 84 ? 3.966 1.456 -12.024 1.00 86.38 84 TYR A CA 1
ATOM 664 C C . TYR A 1 84 ? 3.511 0.735 -13.301 1.00 86.38 84 TYR A C 1
ATOM 666 O O . TYR A 1 84 ? 4.309 0.568 -14.219 1.00 86.38 84 TYR A O 1
ATOM 674 N N . LEU A 1 85 ? 2.238 0.341 -13.406 1.00 85.69 85 LEU A N 1
ATOM 675 C CA . LEU A 1 85 ? 1.717 -0.337 -14.601 1.00 85.69 85 LEU A CA 1
ATOM 676 C C . LEU A 1 85 ? 1.768 0.554 -15.854 1.00 85.69 85 LEU A C 1
ATOM 678 O O . LEU A 1 85 ? 2.023 0.044 -16.947 1.00 85.69 85 LEU A O 1
ATOM 682 N N . GLY A 1 86 ? 1.566 1.867 -15.697 1.00 85.94 86 GLY A N 1
ATOM 683 C CA . GLY A 1 86 ? 1.632 2.839 -16.791 1.00 85.94 86 GLY A CA 1
ATOM 684 C C . GLY A 1 86 ? 3.059 3.204 -17.209 1.00 85.94 86 GLY A C 1
ATOM 685 O O . GLY A 1 86 ? 3.415 3.077 -18.378 1.00 85.94 86 GLY A O 1
ATOM 686 N N . VAL A 1 87 ? 3.888 3.649 -16.260 1.00 85.19 87 VAL A N 1
ATOM 687 C CA . VAL A 1 87 ? 5.215 4.235 -16.545 1.00 85.19 87 VAL A CA 1
ATOM 688 C C . VAL A 1 87 ? 6.344 3.199 -16.450 1.00 85.19 87 VAL A C 1
ATOM 690 O O . VAL A 1 87 ? 7.443 3.426 -16.946 1.00 85.19 87 VAL A O 1
ATOM 693 N N . LYS A 1 88 ? 6.086 2.034 -15.839 1.00 79.75 88 LYS A N 1
ATOM 694 C CA . LYS A 1 88 ? 7.043 0.925 -15.643 1.00 79.75 88 LYS A CA 1
ATOM 695 C C . LYS A 1 88 ? 8.324 1.319 -14.901 1.00 79.75 88 LYS A C 1
ATOM 697 O O . LYS A 1 88 ? 9.356 0.663 -15.037 1.00 79.75 88 LYS A O 1
ATOM 702 N N . LEU A 1 89 ? 8.257 2.366 -14.079 1.00 78.56 89 LEU A N 1
ATOM 703 C CA . LEU A 1 89 ? 9.381 2.819 -13.266 1.00 78.56 89 LEU A CA 1
ATOM 704 C C . LEU A 1 89 ? 9.541 1.933 -12.034 1.00 78.56 89 LEU A C 1
ATOM 706 O O . LEU A 1 89 ? 8.683 1.916 -11.156 1.00 78.56 89 LEU A O 1
ATOM 710 N N . PHE A 1 90 ? 10.669 1.229 -11.947 1.00 75.19 90 PHE A N 1
ATOM 711 C CA . PHE A 1 90 ? 10.919 0.227 -10.910 1.00 75.19 90 PHE A CA 1
ATOM 712 C C . PHE A 1 90 ? 10.776 0.765 -9.483 1.00 75.19 90 PHE A C 1
ATOM 714 O O . PHE A 1 90 ? 10.247 0.082 -8.608 1.00 75.19 90 PHE A O 1
ATOM 721 N N . PHE A 1 91 ? 11.184 2.015 -9.256 1.00 76.25 91 PHE A N 1
ATOM 722 C CA . PHE A 1 91 ? 11.118 2.630 -7.935 1.00 76.25 91 PHE A CA 1
ATOM 723 C C . PHE A 1 91 ? 9.686 2.756 -7.393 1.00 76.25 91 PHE A C 1
ATOM 725 O O . PHE A 1 91 ? 9.524 2.851 -6.185 1.00 76.25 91 PHE A O 1
ATOM 732 N N . LEU A 1 92 ? 8.658 2.728 -8.253 1.00 79.31 92 LEU A N 1
ATOM 733 C CA . LEU A 1 92 ? 7.244 2.779 -7.861 1.00 79.31 92 LEU A CA 1
ATOM 734 C C . LEU A 1 92 ? 6.723 1.444 -7.314 1.00 79.31 92 LEU A C 1
ATOM 736 O O . LEU A 1 92 ? 5.723 1.423 -6.599 1.00 79.31 92 LEU A O 1
ATOM 740 N N . LEU A 1 93 ? 7.403 0.333 -7.611 1.00 78.94 93 LEU A N 1
ATOM 741 C CA . LEU A 1 93 ? 7.026 -0.985 -7.102 1.00 78.94 93 LEU A CA 1
ATOM 742 C C . LEU A 1 93 ? 7.219 -1.075 -5.579 1.00 78.94 93 LEU A C 1
ATOM 744 O O . LEU A 1 93 ? 6.443 -1.719 -4.881 1.00 78.94 93 LEU A O 1
ATOM 748 N N . PHE A 1 94 ? 8.241 -0.405 -5.053 1.00 77.38 94 PHE A N 1
ATOM 749 C CA . PHE A 1 94 ? 8.564 -0.403 -3.630 1.00 77.38 94 PHE A CA 1
ATOM 750 C C . PHE A 1 94 ? 7.520 0.297 -2.744 1.00 77.38 94 PHE A C 1
ATOM 752 O O . PHE A 1 94 ? 7.053 -0.342 -1.802 1.00 77.38 94 PHE A O 1
ATOM 759 N N . PRO A 1 95 ? 7.096 1.551 -3.010 1.00 77.19 95 PRO A N 1
ATOM 760 C CA . PRO A 1 95 ? 6.024 2.177 -2.245 1.00 77.19 95 PRO A CA 1
ATOM 761 C C . PRO A 1 95 ? 4.696 1.429 -2.410 1.00 77.19 95 PRO A C 1
ATOM 763 O O . PRO A 1 95 ? 3.935 1.363 -1.450 1.00 77.19 95 PRO A O 1
ATOM 766 N N . CYS A 1 96 ? 4.454 0.805 -3.569 1.00 82.75 96 CYS A N 1
ATOM 767 C CA . CYS A 1 96 ? 3.313 -0.083 -3.778 1.00 82.75 96 CYS A CA 1
ATOM 768 C C . C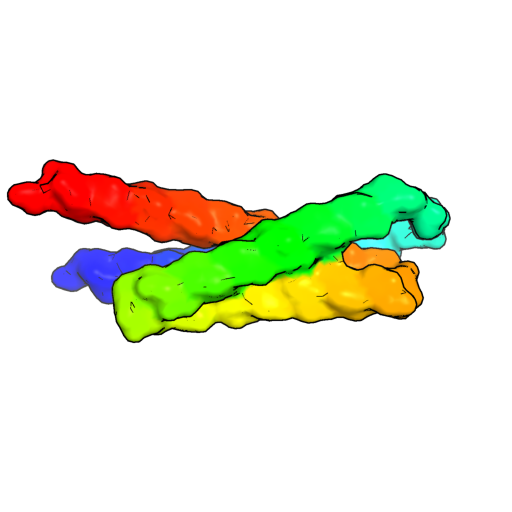YS A 1 96 ? 3.356 -1.281 -2.812 1.00 82.75 96 CYS A C 1
ATOM 770 O O . CYS A 1 96 ? 2.433 -1.462 -2.027 1.00 82.75 96 CYS A O 1
ATOM 772 N N . LEU A 1 97 ? 4.459 -2.037 -2.778 1.00 80.44 97 LEU A N 1
ATOM 773 C CA . LEU A 1 97 ? 4.628 -3.173 -1.863 1.00 80.44 97 LEU A CA 1
ATOM 774 C C . LEU A 1 97 ? 4.547 -2.764 -0.388 1.00 80.44 97 LEU A C 1
ATOM 776 O O . LEU A 1 97 ? 3.892 -3.438 0.405 1.00 80.44 97 LEU A O 1
ATOM 780 N N . ALA A 1 98 ? 5.190 -1.656 -0.019 1.00 81.81 98 ALA A N 1
ATOM 781 C CA . ALA A 1 98 ? 5.138 -1.109 1.333 1.00 81.81 98 ALA A CA 1
ATOM 782 C C . ALA A 1 98 ? 3.700 -0.776 1.755 1.00 81.81 98 ALA A C 1
ATOM 784 O O . ALA A 1 98 ? 3.277 -1.129 2.860 1.00 81.81 98 ALA A O 1
ATOM 785 N N . ALA A 1 99 ? 2.938 -0.132 0.868 1.00 80.19 99 ALA A N 1
ATOM 786 C CA . ALA A 1 99 ? 1.541 0.184 1.110 1.00 80.19 99 ALA A CA 1
ATOM 787 C C . ALA A 1 99 ? 0.697 -1.089 1.246 1.00 80.19 99 ALA A C 1
ATOM 789 O O . ALA A 1 99 ? -0.024 -1.200 2.235 1.00 80.19 99 ALA A O 1
ATOM 790 N N . THR A 1 100 ? 0.865 -2.074 0.355 1.00 82.25 100 THR A N 1
ATOM 791 C CA . THR A 1 100 ? 0.124 -3.345 0.407 1.00 82.25 100 THR A CA 1
ATOM 792 C C . THR A 1 100 ? 0.405 -4.146 1.678 1.00 82.25 100 THR A C 1
ATOM 794 O O . THR A 1 100 ? -0.507 -4.687 2.297 1.00 82.25 100 THR A O 1
ATOM 797 N N . ILE A 1 101 ? 1.660 -4.225 2.126 1.00 79.56 101 ILE A N 1
ATOM 798 C CA . ILE A 1 101 ? 1.984 -4.905 3.391 1.00 79.56 101 ILE A CA 1
ATOM 799 C C . ILE A 1 101 ? 1.324 -4.170 4.562 1.00 79.56 101 ILE A C 1
ATOM 801 O O . ILE A 1 101 ? 0.714 -4.795 5.431 1.00 79.56 101 ILE A O 1
ATOM 805 N N . THR A 1 102 ? 1.406 -2.839 4.567 1.00 79.38 102 THR A N 1
ATOM 806 C CA . THR A 1 102 ? 0.805 -2.014 5.618 1.00 79.38 102 THR A CA 1
ATOM 807 C C . THR A 1 102 ? -0.713 -2.184 5.649 1.00 79.38 102 THR A C 1
ATOM 809 O O . THR A 1 102 ? -1.280 -2.367 6.724 1.00 79.38 102 THR A O 1
ATOM 812 N N . THR A 1 103 ? -1.385 -2.175 4.496 1.00 80.25 103 THR A N 1
ATOM 813 C CA . THR A 1 103 ? -2.841 -2.347 4.415 1.00 80.25 103 THR A CA 1
ATOM 814 C C . THR A 1 103 ? -3.267 -3.729 4.891 1.00 80.25 103 THR A C 1
ATOM 816 O O . THR A 1 103 ? -4.181 -3.813 5.708 1.00 80.25 103 THR A O 1
ATOM 819 N N . VAL A 1 104 ? -2.561 -4.796 4.504 1.00 79.75 104 VAL A N 1
ATOM 820 C CA . VAL A 1 104 ? -2.840 -6.164 4.974 1.00 79.75 104 VAL A CA 1
ATOM 821 C C . VAL A 1 104 ? -2.703 -6.282 6.495 1.00 79.75 104 VAL A C 1
ATOM 823 O O . VAL A 1 104 ? -3.595 -6.828 7.148 1.00 79.75 104 VAL A O 1
ATOM 826 N N . VAL A 1 105 ? -1.634 -5.734 7.084 1.00 77.06 105 VAL A N 1
ATOM 827 C CA . VAL A 1 105 ? -1.445 -5.738 8.547 1.00 77.06 105 VAL A CA 1
ATOM 828 C C . VAL A 1 105 ? -2.569 -4.969 9.245 1.00 77.06 105 VAL A C 1
ATOM 830 O O . VAL A 1 105 ? -3.099 -5.438 10.251 1.00 77.06 105 VAL A O 1
ATOM 833 N N . MET A 1 106 ? -2.978 -3.821 8.702 1.00 72.88 106 MET A N 1
ATOM 834 C CA . MET A 1 106 ? -4.075 -3.030 9.267 1.00 72.88 106 MET A CA 1
ATOM 835 C C . MET A 1 106 ? -5.416 -3.753 9.181 1.00 72.88 106 MET A C 1
ATOM 837 O O . MET A 1 106 ? -6.169 -3.740 10.150 1.00 72.88 106 MET A O 1
ATOM 841 N N . VAL A 1 107 ? -5.713 -4.414 8.059 1.00 75.56 107 VAL A N 1
ATOM 842 C CA . VAL A 1 107 ? -6.940 -5.210 7.915 1.00 75.56 107 VAL A CA 1
ATOM 843 C C . VAL A 1 107 ? -6.953 -6.337 8.948 1.00 75.56 107 VAL A C 1
ATOM 845 O O . VAL A 1 107 ? -7.969 -6.537 9.610 1.00 75.56 107 VAL A O 1
ATOM 848 N N . ALA A 1 108 ? -5.823 -7.024 9.150 1.00 73.44 108 ALA A N 1
ATOM 849 C CA . ALA A 1 108 ? -5.707 -8.073 10.160 1.00 73.44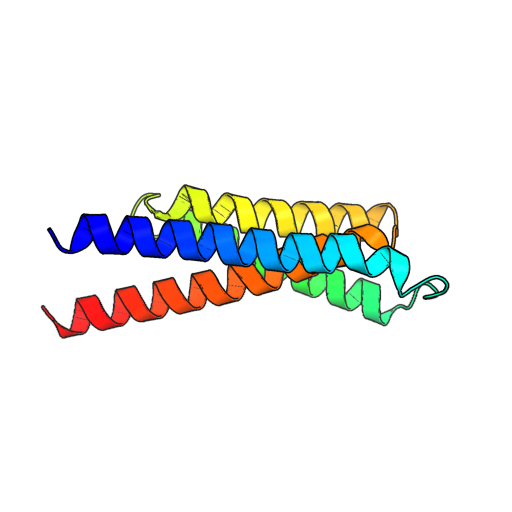 108 ALA A CA 1
ATOM 850 C C . ALA A 1 108 ? -5.921 -7.535 11.585 1.00 73.44 108 ALA A C 1
ATOM 852 O O . ALA A 1 108 ? -6.700 -8.112 12.342 1.00 73.44 108 ALA A O 1
ATOM 853 N N . LEU A 1 109 ? -5.290 -6.413 11.949 1.00 72.56 109 LEU A N 1
ATOM 854 C CA . LEU A 1 109 ? -5.470 -5.786 13.265 1.00 72.56 109 LEU A CA 1
ATOM 855 C C . LEU A 1 109 ? -6.921 -5.358 13.504 1.00 72.56 109 LEU A C 1
ATOM 857 O O . LEU A 1 109 ? -7.467 -5.611 14.578 1.00 72.56 109 LEU A O 1
ATOM 861 N N . VAL A 1 110 ? -7.567 -4.766 12.494 1.00 73.25 110 VAL A N 1
ATOM 862 C CA . VAL A 1 110 ? -8.981 -4.383 12.581 1.00 73.25 110 VAL A CA 1
ATOM 863 C C . VAL A 1 110 ? -9.856 -5.623 12.762 1.00 73.25 110 VAL A C 1
ATOM 865 O O . VAL A 1 110 ? -10.682 -5.637 13.673 1.00 73.25 110 VAL A O 1
ATOM 868 N N . ALA A 1 111 ? -9.628 -6.689 11.990 1.00 69.56 111 ALA A N 1
ATOM 869 C CA . ALA A 1 111 ? -10.352 -7.950 12.138 1.00 69.56 111 ALA A CA 1
ATOM 870 C C . ALA A 1 111 ? -10.201 -8.550 13.548 1.00 69.56 111 ALA A C 1
ATOM 872 O O . ALA A 1 111 ? -11.202 -8.900 14.171 1.00 69.56 111 ALA A O 1
ATOM 873 N N . PHE A 1 112 ? -8.980 -8.597 14.094 1.00 68.56 112 PHE A N 1
ATOM 874 C CA . PHE A 1 112 ? -8.744 -9.065 15.464 1.00 68.56 112 PHE A CA 1
ATOM 875 C C . PHE A 1 112 ? -9.458 -8.203 16.506 1.00 68.56 112 PHE A C 1
ATOM 877 O O . PHE A 1 112 ? -10.071 -8.739 17.429 1.00 68.56 112 PHE A O 1
ATOM 884 N N . SER A 1 113 ? -9.423 -6.878 16.347 1.00 66.69 113 SER A N 1
ATOM 885 C CA . SER A 1 113 ? -10.075 -5.966 17.288 1.00 66.69 113 SER A CA 1
ATOM 886 C C . SER A 1 113 ? -11.601 -6.110 17.288 1.00 66.69 113 SER A C 1
ATOM 888 O O . SER A 1 113 ? -12.210 -6.052 18.352 1.00 66.69 113 SER A O 1
ATOM 890 N N . LEU A 1 114 ? -12.216 -6.352 16.125 1.00 65.31 114 LEU A N 1
ATOM 891 C CA . LEU A 1 114 ? -13.658 -6.574 15.998 1.00 65.31 114 LEU A CA 1
ATOM 892 C C . LEU A 1 114 ? -14.085 -7.902 16.636 1.00 65.31 114 LEU A C 1
ATOM 894 O O . LEU A 1 114 ? -15.100 -7.947 17.328 1.00 65.31 114 LEU A O 1
ATOM 898 N N . ILE A 1 115 ? -13.296 -8.967 16.451 1.00 64.75 115 ILE A N 1
ATOM 899 C CA . ILE A 1 115 ? -13.567 -10.278 17.059 1.00 64.75 115 ILE A CA 1
ATOM 900 C C . ILE A 1 115 ? -13.448 -10.203 18.587 1.00 64.75 115 ILE A C 1
ATOM 902 O O . ILE A 1 115 ? -14.331 -10.695 19.283 1.00 64.75 115 ILE A O 1
ATOM 906 N N . GLU A 1 116 ? -12.397 -9.572 19.125 1.00 53.59 116 GLU A N 1
ATOM 907 C CA . GLU A 1 116 ? -12.201 -9.472 20.581 1.00 53.59 116 GLU A CA 1
ATOM 908 C C . GLU A 1 116 ? -13.315 -8.660 21.264 1.00 53.59 116 GLU A C 1
ATOM 910 O O . GLU A 1 116 ? -13.728 -8.995 22.373 1.00 53.59 116 GLU A O 1
ATOM 915 N N . VAL A 1 117 ? -13.825 -7.612 20.606 1.00 53.66 117 VAL A N 1
ATOM 916 C CA . VAL A 1 117 ? -14.960 -6.828 21.119 1.00 53.66 117 VAL A CA 1
ATOM 917 C C . VAL A 1 117 ? -16.213 -7.698 21.228 1.00 53.66 117 VAL A C 1
ATOM 919 O O . VAL A 1 117 ? -16.847 -7.693 22.274 1.00 53.66 117 VAL A O 1
ATOM 922 N N . ASN A 1 118 ? -16.503 -8.518 20.216 1.00 50.97 118 ASN A N 1
ATOM 923 C CA . ASN A 1 118 ? -17.700 -9.363 20.191 1.00 50.97 118 ASN A CA 1
ATOM 924 C C . ASN A 1 118 ? -17.661 -10.544 21.189 1.00 50.97 118 ASN A C 1
ATOM 926 O O . ASN A 1 118 ? -18.679 -11.179 21.422 1.00 50.97 118 ASN A O 1
ATOM 930 N N . TYR A 1 119 ? -16.491 -10.865 21.755 1.00 45.00 119 TYR A N 1
ATOM 931 C CA . TYR A 1 119 ? -16.330 -11.884 22.805 1.00 45.00 119 TYR A CA 1
ATOM 932 C C . TYR A 1 119 ? -16.404 -11.316 24.232 1.00 45.00 119 TYR A C 1
ATOM 934 O O . TYR A 1 119 ? -16.437 -12.088 25.191 1.00 45.00 119 TYR A O 1
ATOM 942 N N . ARG A 1 120 ? -16.340 -9.986 24.392 1.00 45.06 120 ARG A N 1
ATOM 943 C CA . ARG A 1 120 ? -16.388 -9.302 25.697 1.00 45.06 120 ARG A CA 1
ATOM 944 C C . ARG A 1 120 ? -17.750 -8.688 26.029 1.00 45.06 120 ARG A C 1
ATOM 946 O O . ARG A 1 120 ? -17.890 -8.211 27.156 1.00 45.06 120 ARG A O 1
ATOM 953 N N . ASP A 1 121 ? -18.681 -8.695 25.082 1.00 43.06 121 ASP A N 1
ATOM 954 C CA . ASP A 1 121 ? -20.099 -8.370 25.277 1.00 43.06 121 ASP A CA 1
ATOM 955 C C . ASP A 1 121 ? -20.908 -9.661 25.503 1.00 43.06 121 ASP A C 1
ATOM 957 O O . ASP A 1 121 ? -21.881 -9.609 26.291 1.00 43.06 121 ASP A O 1
#

Organism: Thermovibrio ammonificans (strain DSM 15698 / JCM 12110 / HB-1) (NCBI:txid648996)

Radius of gyration: 16.2 Å; chains: 1; bounding box: 41×19×47 Å